Protein AF-A0A3G6YKU8-F1 (afdb_monomer_lite)

Structure (mmCIF, N/CA/C/O backbone):
data_AF-A0A3G6YKU8-F1
#
_entry.id   AF-A0A3G6YKU8-F1
#
loop_
_atom_site.group_PDB
_atom_site.id
_atom_site.type_symbol
_atom_site.label_atom_id
_atom_site.label_alt_id
_atom_site.label_comp_id
_atom_site.label_asym_id
_atom_site.label_entity_id
_atom_site.label_seq_id
_atom_site.pdbx_PDB_ins_code
_atom_site.Cartn_x
_atom_site.Cartn_y
_atom_site.Cartn_z
_atom_site.occupancy
_atom_site.B_is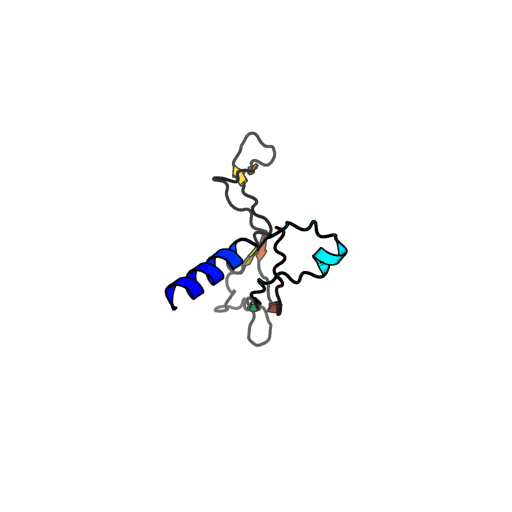o_or_equiv
_atom_site.auth_seq_id
_atom_site.auth_comp_id
_atom_site.auth_asym_id
_atom_site.auth_atom_id
_atom_site.pdbx_PDB_model_num
ATOM 1 N N . MET A 1 1 ? -54.102 6.012 42.437 1.00 47.94 1 MET A N 1
ATOM 2 C CA . MET A 1 1 ? -52.909 5.204 42.791 1.00 47.94 1 MET A CA 1
ATOM 3 C C . MET A 1 1 ? -51.836 5.174 41.695 1.00 47.94 1 MET A C 1
ATOM 5 O O . MET A 1 1 ? -50.684 5.399 42.027 1.00 47.94 1 MET A O 1
ATOM 9 N N . LYS A 1 2 ? -52.164 5.019 40.396 1.00 50.31 2 LYS A N 1
ATOM 10 C CA . LYS A 1 2 ? -51.158 5.031 39.300 1.00 50.31 2 LYS A CA 1
ATOM 11 C C . LYS A 1 2 ? -50.299 6.307 39.195 1.00 50.31 2 LYS A C 1
ATOM 13 O O . LYS A 1 2 ? -49.109 6.198 38.948 1.00 50.31 2 LYS A O 1
ATOM 18 N N . LYS A 1 3 ? -50.880 7.493 39.430 1.00 52.75 3 LYS A N 1
ATOM 19 C CA . LYS A 1 3 ? -50.193 8.798 39.288 1.00 52.75 3 LYS A CA 1
ATOM 20 C C . LYS A 1 3 ? -49.133 9.077 40.367 1.00 52.75 3 LYS A C 1
ATOM 22 O O . LYS A 1 3 ? -48.188 9.809 40.118 1.00 52.75 3 LYS A O 1
ATOM 27 N N . ILE A 1 4 ? -49.286 8.485 41.555 1.00 69.38 4 ILE A N 1
ATOM 28 C CA . ILE A 1 4 ? -48.341 8.664 42.672 1.00 69.38 4 ILE A CA 1
ATOM 29 C C . ILE A 1 4 ? -47.086 7.813 42.435 1.00 69.38 4 ILE A C 1
ATOM 31 O O . ILE A 1 4 ? -45.973 8.260 42.681 1.00 69.38 4 ILE A O 1
ATOM 35 N N . SER A 1 5 ? -47.256 6.616 41.867 1.00 65.19 5 SER A N 1
ATOM 36 C CA . SER A 1 5 ? -46.144 5.712 41.556 1.00 65.19 5 SER A CA 1
ATOM 37 C C . SER A 1 5 ? -45.226 6.260 40.451 1.00 65.19 5 SER A C 1
ATOM 39 O O . SER A 1 5 ? -44.022 6.035 40.501 1.00 65.19 5 SER A O 1
ATOM 41 N N . THR A 1 6 ? -45.759 7.042 39.504 1.00 66.62 6 THR A N 1
ATOM 42 C CA . THR A 1 6 ? -44.962 7.701 38.451 1.00 66.62 6 THR A CA 1
ATOM 43 C C . THR A 1 6 ? -44.123 8.861 38.990 1.00 66.62 6 THR A C 1
ATOM 45 O O . THR A 1 6 ? -43.003 9.067 38.535 1.00 66.62 6 THR A O 1
ATOM 48 N N . LEU A 1 7 ? -44.640 9.593 39.982 1.00 69.75 7 LEU A N 1
ATOM 49 C CA . LEU A 1 7 ? -43.935 10.718 40.598 1.00 69.75 7 LEU A CA 1
ATOM 50 C C . LEU A 1 7 ? -42.725 10.248 41.419 1.00 69.75 7 LEU A C 1
ATOM 52 O O . LEU A 1 7 ? -41.662 10.851 41.348 1.00 69.75 7 LEU A O 1
ATOM 56 N N . ILE A 1 8 ? -42.864 9.134 42.143 1.00 73.75 8 ILE A N 1
ATOM 57 C CA . ILE A 1 8 ? -41.776 8.550 42.944 1.00 73.75 8 ILE A CA 1
ATOM 58 C C . ILE A 1 8 ? -40.629 8.072 42.043 1.00 73.75 8 ILE A C 1
ATOM 60 O O . ILE A 1 8 ? -39.466 8.319 42.347 1.00 73.75 8 ILE A O 1
ATOM 64 N N . LEU A 1 9 ? -40.948 7.457 40.900 1.00 68.00 9 LEU A N 1
ATOM 65 C CA . LEU A 1 9 ? -39.936 6.993 39.950 1.00 68.00 9 LEU A CA 1
ATOM 66 C C . LEU A 1 9 ? -39.158 8.159 39.307 1.00 68.00 9 LEU A C 1
ATOM 68 O O . LEU A 1 9 ? -37.967 8.027 39.043 1.00 68.00 9 LEU A O 1
ATOM 72 N N . ALA A 1 10 ? -39.807 9.314 39.113 1.00 68.38 10 ALA A N 1
ATOM 73 C CA . ALA A 1 10 ? -39.168 10.522 38.589 1.00 68.38 10 ALA A CA 1
ATOM 74 C C . ALA A 1 10 ? -38.226 11.200 39.604 1.00 68.38 10 ALA A C 1
ATOM 76 O O . ALA A 1 10 ? -37.195 11.732 39.202 1.00 68.38 10 ALA A O 1
ATOM 77 N N . LEU A 1 11 ? -38.528 11.148 40.910 1.00 69.25 11 LEU A N 1
ATOM 78 C CA . LEU A 1 11 ? -37.632 11.681 41.949 1.00 69.25 11 LEU A CA 1
ATOM 79 C C . LEU A 1 11 ? -36.372 10.822 42.159 1.00 69.25 11 LEU A C 1
ATOM 81 O O . LEU A 1 11 ? -35.340 11.345 42.565 1.00 69.25 11 LEU A O 1
ATOM 85 N N . CYS A 1 12 ? -36.415 9.521 41.861 1.00 66.81 12 CYS A N 1
ATOM 86 C CA . CYS A 1 12 ? -35.228 8.663 41.942 1.00 66.81 12 CYS A CA 1
ATOM 87 C C . CYS A 1 12 ? -34.235 8.877 40.785 1.00 66.81 12 CYS A C 1
ATOM 89 O O . CYS A 1 12 ? -33.091 8.447 40.887 1.00 66.81 12 CYS A O 1
ATOM 91 N N . ALA A 1 13 ? -34.631 9.545 39.697 1.00 62.47 13 ALA A N 1
ATOM 92 C CA . ALA A 1 13 ? -33.743 9.808 38.561 1.00 62.47 13 ALA A CA 1
ATOM 93 C C . ALA A 1 13 ? -32.775 10.984 38.797 1.00 62.47 13 ALA A C 1
ATOM 95 O O . ALA A 1 13 ? -31.819 11.145 38.047 1.00 62.47 13 ALA A O 1
ATOM 96 N N . THR A 1 14 ? -32.987 11.806 39.832 1.00 63.25 14 THR A N 1
ATOM 97 C CA . THR A 1 14 ? -32.154 12.993 40.100 1.00 63.25 14 THR A CA 1
ATOM 98 C C . THR A 1 14 ? -30.958 12.720 41.013 1.00 63.25 14 THR A C 1
ATOM 100 O O . THR A 1 14 ? -30.211 13.645 41.306 1.00 63.25 14 THR A O 1
ATOM 103 N N . VAL A 1 15 ? -30.765 11.478 41.478 1.00 62.56 15 VAL A N 1
ATOM 104 C CA . VAL A 1 15 ? -29.642 11.093 42.362 1.00 62.56 15 VAL A CA 1
ATOM 105 C C . VAL A 1 15 ? -28.480 10.414 41.628 1.00 62.56 15 VAL A C 1
ATOM 107 O O . VAL A 1 15 ? -27.534 9.954 42.263 1.00 62.56 15 VAL A O 1
ATOM 110 N N . THR A 1 16 ? -28.499 10.358 40.294 1.00 59.47 16 THR A N 1
ATOM 111 C CA . THR A 1 16 ? -27.355 9.865 39.517 1.00 59.47 16 THR A CA 1
ATOM 112 C C . THR A 1 16 ? -26.331 10.982 39.333 1.00 59.47 16 THR A C 1
ATOM 114 O O . THR A 1 16 ? -26.383 11.740 38.365 1.00 59.47 16 THR A O 1
ATOM 117 N N . HIS A 1 17 ? -25.393 11.089 40.269 1.00 55.25 17 HIS A N 1
ATOM 118 C CA . HIS A 1 17 ? -24.174 11.862 40.069 1.00 55.25 17 HIS A CA 1
ATOM 119 C C . HIS A 1 17 ? -23.179 11.006 39.277 1.00 55.25 17 HIS A C 1
ATOM 121 O O . HIS A 1 17 ? -22.650 10.024 39.789 1.00 55.25 17 HIS A O 1
ATOM 127 N N . ALA A 1 18 ? -22.936 11.363 38.016 1.00 54.81 18 ALA A N 1
ATOM 128 C CA . ALA A 1 18 ? -21.771 10.891 37.278 1.00 54.81 18 ALA A CA 1
ATOM 129 C C . ALA A 1 18 ? -20.574 11.744 37.716 1.00 54.81 18 ALA A C 1
ATOM 131 O O . ALA A 1 18 ? -20.225 12.724 37.059 1.00 54.81 18 ALA A O 1
ATOM 132 N N . GLU A 1 19 ? -20.005 11.443 38.884 1.00 52.97 19 GLU A N 1
ATOM 133 C CA . GLU A 1 19 ? -18.752 12.077 39.281 1.00 52.97 19 GLU A CA 1
ATOM 134 C C . GLU A 1 19 ? -17.636 11.576 38.360 1.00 52.97 19 GLU A C 1
ATOM 136 O O . GLU A 1 19 ? -17.396 10.376 38.226 1.00 52.97 19 GLU A O 1
ATOM 141 N N . LEU A 1 20 ? -16.980 12.517 37.681 1.00 44.22 20 LEU A N 1
ATOM 142 C CA . LEU A 1 20 ? -15.776 12.266 36.902 1.00 44.22 20 LEU A CA 1
ATOM 143 C C . LEU A 1 20 ? -14.672 11.842 37.874 1.00 44.22 20 LEU A C 1
ATOM 145 O O . LEU A 1 20 ? -14.072 12.672 38.555 1.00 44.22 20 LEU A O 1
ATOM 149 N N . GLN A 1 21 ? -14.431 10.539 37.968 1.00 61.88 21 GLN A N 1
ATOM 150 C CA . GLN A 1 21 ? -13.354 10.002 38.782 1.00 61.88 21 GLN A CA 1
ATOM 151 C C . GLN A 1 21 ? -12.044 10.125 38.001 1.00 61.88 21 GLN A C 1
ATOM 153 O O . GLN A 1 21 ? -11.926 9.615 36.886 1.00 61.88 21 GLN A O 1
ATOM 158 N N . THR A 1 22 ? -11.057 10.823 38.566 1.00 59.03 22 THR A N 1
ATOM 159 C CA . THR A 1 22 ? -9.705 10.853 38.002 1.00 59.03 22 THR A CA 1
ATOM 160 C C . THR A 1 22 ? -9.121 9.456 38.121 1.00 59.03 22 THR A C 1
ATOM 162 O O . THR A 1 22 ? -8.836 8.991 39.225 1.00 59.03 22 THR A O 1
ATOM 165 N N . LEU A 1 23 ? -9.009 8.772 36.992 1.00 58.25 23 LEU A N 1
ATOM 166 C CA . LEU A 1 23 ? -8.459 7.433 36.938 1.00 58.25 23 LEU A CA 1
ATOM 167 C C . LEU A 1 23 ? -6.930 7.503 37.001 1.00 58.25 23 LEU A C 1
ATOM 169 O O . LEU A 1 23 ? -6.315 8.277 36.266 1.00 58.25 23 LEU A O 1
ATOM 173 N N . ASP A 1 24 ? -6.327 6.706 37.880 1.00 68.88 24 ASP A N 1
ATOM 174 C CA . ASP A 1 24 ? -4.880 6.514 37.893 1.00 68.88 24 ASP A CA 1
ATOM 175 C C . ASP A 1 24 ? -4.429 5.634 36.712 1.00 68.88 24 ASP A C 1
ATOM 177 O O . ASP A 1 24 ? -5.231 5.050 35.975 1.00 68.88 24 ASP A O 1
ATOM 181 N N . ASN A 1 25 ? -3.119 5.600 36.473 1.00 60.41 25 ASN A N 1
ATOM 182 C CA . ASN A 1 25 ? -2.546 4.956 35.296 1.00 60.41 25 ASN A CA 1
ATOM 183 C C . ASN A 1 25 ? -2.718 3.423 35.328 1.00 60.41 25 ASN A C 1
ATOM 185 O O . ASN A 1 25 ? -2.864 2.800 34.276 1.00 60.41 25 ASN A O 1
ATOM 189 N N . GLU A 1 26 ? -2.739 2.817 36.518 1.00 63.06 26 GLU A N 1
ATOM 190 C CA . GLU A 1 26 ? -3.065 1.403 36.715 1.00 63.06 26 GLU A CA 1
ATOM 191 C C . GLU A 1 26 ? -4.528 1.089 36.359 1.00 63.06 26 GLU A C 1
ATOM 193 O O . GLU A 1 26 ? -4.800 0.107 35.664 1.00 63.06 26 GLU A O 1
ATOM 198 N N . ALA A 1 27 ? -5.481 1.929 36.765 1.00 59.69 27 ALA A N 1
ATOM 199 C CA . ALA A 1 27 ? -6.890 1.754 36.439 1.00 59.69 27 ALA A CA 1
ATOM 200 C C . ALA A 1 27 ? -7.189 2.047 34.958 1.00 59.69 27 ALA A C 1
ATOM 202 O O . ALA A 1 27 ? -8.013 1.353 34.364 1.00 59.69 27 ALA A O 1
ATOM 203 N N . LEU A 1 28 ? -6.478 2.989 34.321 1.00 57.47 28 LEU A N 1
ATOM 204 C CA . LEU A 1 28 ? -6.546 3.232 32.868 1.00 57.47 28 LEU A CA 1
ATOM 205 C C . LEU A 1 28 ? -6.143 2.000 32.053 1.00 57.47 28 LEU A C 1
ATOM 207 O O . LEU A 1 28 ? -6.779 1.698 31.047 1.00 57.47 28 LEU A O 1
ATOM 211 N N . GLN A 1 29 ? -5.126 1.261 32.500 1.00 58.31 29 GLN A N 1
ATOM 212 C CA . GLN A 1 29 ? -4.703 0.017 31.849 1.00 58.31 29 GLN A CA 1
ATOM 213 C C . GLN A 1 29 ? -5.711 -1.126 32.039 1.00 58.31 29 GLN A C 1
ATOM 215 O O . GLN A 1 29 ? -5.780 -2.029 31.206 1.00 58.31 29 GLN A O 1
ATOM 220 N N . ALA A 1 30 ? -6.498 -1.092 33.118 1.00 57.94 30 ALA A N 1
ATOM 221 C CA . ALA A 1 30 ? -7.539 -2.079 33.397 1.00 57.94 30 ALA A CA 1
ATOM 222 C C . ALA A 1 30 ? -8.858 -1.795 32.653 1.00 57.94 30 ALA A C 1
ATOM 224 O O . ALA A 1 30 ? -9.660 -2.715 32.455 1.00 57.94 30 ALA A O 1
ATOM 225 N N . ILE A 1 31 ? -9.086 -0.553 32.205 1.00 55.88 31 ILE A N 1
ATOM 226 C CA . ILE A 1 31 ? -10.190 -0.235 31.299 1.00 55.88 31 ILE A CA 1
ATOM 227 C C . ILE A 1 31 ? -9.852 -0.782 29.910 1.00 55.88 31 ILE A C 1
ATOM 229 O O . ILE A 1 31 ? -9.235 -0.135 29.068 1.00 55.88 31 ILE A O 1
ATOM 233 N N . ASN A 1 32 ? -10.337 -1.992 29.639 1.00 55.00 32 ASN A N 1
ATOM 234 C CA . ASN A 1 32 ? -10.550 -2.439 28.271 1.00 55.00 32 ASN A CA 1
ATOM 235 C C . ASN A 1 32 ? -11.601 -1.514 27.648 1.00 55.00 32 ASN A C 1
ATOM 237 O O . ASN A 1 32 ? -12.786 -1.627 27.963 1.00 55.00 32 ASN A O 1
ATOM 241 N N . GLY A 1 33 ? -11.172 -0.574 26.801 1.00 51.28 33 GLY A N 1
ATOM 242 C CA . GLY A 1 33 ? -12.075 0.318 26.079 1.00 51.28 33 GLY A CA 1
ATOM 243 C C . GLY A 1 33 ? -13.188 -0.486 25.405 1.00 51.28 33 GLY A C 1
ATOM 244 O O . GLY A 1 33 ? -12.931 -1.339 24.555 1.00 51.28 33 GLY A O 1
ATOM 245 N N . GLN A 1 34 ? -14.434 -0.241 25.808 1.00 48.16 34 GLN A N 1
ATOM 246 C CA . GLN A 1 34 ? -15.625 -0.941 25.327 1.00 48.16 34 GLN A CA 1
ATOM 247 C C . GLN A 1 34 ? -16.025 -0.454 23.920 1.00 48.16 34 GLN A C 1
ATOM 249 O O . GLN A 1 34 ? -17.128 0.036 23.699 1.00 48.16 34 GLN A O 1
ATOM 254 N N . ALA A 1 35 ? -15.105 -0.566 22.962 1.00 52.81 35 ALA A N 1
ATOM 255 C CA . ALA A 1 35 ? -15.309 -0.243 21.552 1.00 52.81 35 ALA A CA 1
ATOM 256 C C . ALA A 1 35 ? -14.336 -1.048 20.666 1.00 52.81 35 ALA A C 1
ATOM 258 O O . ALA A 1 35 ? -13.591 -0.498 19.860 1.00 52.81 35 ALA A O 1
ATOM 259 N N . GLY A 1 36 ? -14.287 -2.369 20.846 1.00 52.22 36 GLY A N 1
ATOM 260 C CA . GLY A 1 36 ? -13.421 -3.252 20.063 1.00 52.22 36 GLY A CA 1
ATOM 261 C C . GLY A 1 36 ? -14.146 -3.838 18.857 1.00 52.22 36 GLY A C 1
ATOM 262 O O . GLY A 1 36 ? -14.662 -4.948 18.946 1.00 52.22 36 GLY A O 1
ATOM 263 N N . ALA A 1 37 ? -14.192 -3.127 17.729 1.00 54.84 37 ALA A N 1
ATOM 264 C CA . ALA A 1 37 ? -14.414 -3.805 16.454 1.00 54.84 37 ALA A CA 1
ATOM 265 C C . ALA A 1 37 ? -13.145 -4.610 16.1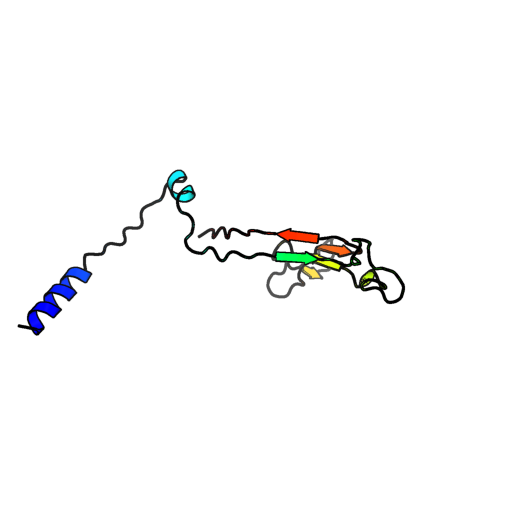40 1.00 54.84 37 ALA A C 1
ATOM 267 O O . ALA A 1 37 ? -12.084 -4.022 15.929 1.00 54.84 37 ALA A O 1
ATOM 268 N N . ASP A 1 38 ? -13.242 -5.939 16.158 1.00 62.78 38 ASP A N 1
ATOM 269 C CA . ASP A 1 38 ? -12.139 -6.803 15.746 1.00 62.78 38 ASP A CA 1
ATOM 270 C C . ASP A 1 38 ? -12.041 -6.751 14.221 1.00 62.78 38 ASP A C 1
ATOM 272 O O . ASP A 1 38 ? -12.883 -7.290 13.497 1.00 62.78 38 ASP A O 1
ATOM 276 N N . LEU A 1 39 ? -11.059 -6.006 13.721 1.00 58.91 39 LEU A N 1
ATOM 277 C CA . LEU A 1 39 ? -10.729 -6.024 12.307 1.00 58.91 39 LEU A CA 1
ATOM 278 C C . LEU A 1 39 ? -9.823 -7.240 12.078 1.00 58.91 39 LEU A C 1
ATOM 280 O O . LEU A 1 39 ? -8.876 -7.454 12.828 1.00 58.91 39 LEU A O 1
ATOM 284 N N . SER A 1 40 ? -10.073 -8.017 11.028 1.00 75.06 40 SER A N 1
ATOM 285 C CA . SER A 1 40 ? -9.108 -8.996 10.521 1.00 75.06 40 SER A CA 1
ATOM 286 C C . SER A 1 40 ? -8.808 -8.661 9.066 1.00 75.06 40 SER A C 1
ATOM 288 O O . SER A 1 40 ? -9.713 -8.379 8.280 1.00 75.06 40 SER A O 1
ATOM 290 N N . LEU A 1 41 ? -7.523 -8.608 8.720 1.00 77.12 41 LEU A N 1
ATOM 291 C CA . LEU A 1 41 ? -7.064 -8.220 7.390 1.00 77.12 41 LEU A CA 1
ATOM 292 C C . LEU A 1 41 ? -6.073 -9.255 6.875 1.00 77.12 41 LEU A C 1
ATOM 294 O O . LEU A 1 41 ? -4.967 -9.375 7.397 1.00 77.12 41 LEU A O 1
ATOM 298 N N . MET A 1 42 ? -6.458 -9.965 5.817 1.00 82.06 42 MET A N 1
ATOM 299 C CA . MET A 1 42 ? -5.560 -10.831 5.063 1.00 82.06 42 MET A CA 1
ATOM 300 C C . MET A 1 42 ? -5.322 -10.220 3.685 1.00 82.06 42 MET A C 1
ATOM 302 O O . MET A 1 42 ? -6.231 -10.136 2.863 1.00 82.06 42 MET A O 1
ATOM 306 N N . LEU A 1 43 ? -4.089 -9.793 3.441 1.00 82.06 43 LEU A N 1
ATOM 307 C CA . LEU A 1 43 ? -3.628 -9.272 2.161 1.00 82.06 43 LEU A CA 1
ATOM 308 C C . LEU A 1 43 ? -2.752 -10.336 1.508 1.00 82.06 43 LEU A C 1
ATOM 310 O O . LEU A 1 43 ? -1.716 -10.703 2.057 1.00 82.06 43 LEU A O 1
ATOM 314 N N . ASN A 1 44 ? -3.164 -10.824 0.344 1.00 85.25 44 ASN A N 1
ATOM 315 C CA . ASN A 1 44 ? -2.360 -11.700 -0.497 1.00 85.25 44 ASN A CA 1
ATOM 316 C C . ASN A 1 44 ? -1.910 -10.882 -1.713 1.00 85.25 44 ASN A C 1
ATOM 318 O O . ASN A 1 44 ? -2.748 -10.425 -2.489 1.00 85.25 44 ASN A O 1
ATOM 322 N N . LEU A 1 45 ? -0.607 -10.628 -1.820 1.00 87.62 45 LEU A N 1
ATOM 323 C CA . LEU A 1 45 ? -0.051 -9.681 -2.776 1.00 87.62 45 LEU A CA 1
ATOM 324 C C . LEU A 1 45 ? 0.735 -10.405 -3.865 1.0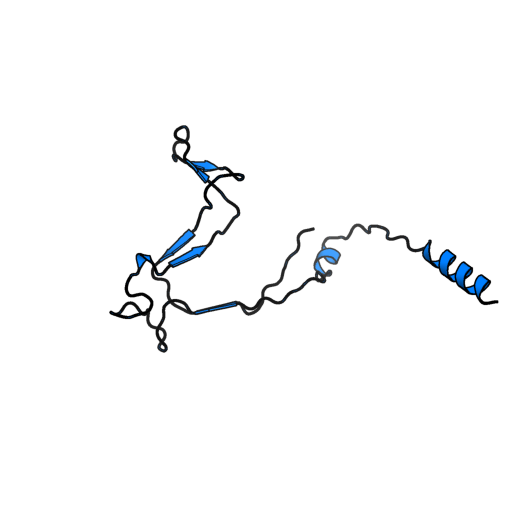0 87.62 45 LEU A C 1
ATOM 326 O O . LEU A 1 45 ? 1.753 -11.041 -3.585 1.00 87.62 45 LEU A O 1
ATOM 330 N N . ASN A 1 46 ? 0.286 -10.205 -5.107 1.00 87.56 46 ASN A N 1
ATOM 331 C CA . ASN A 1 46 ? 1.069 -10.352 -6.336 1.00 87.56 46 ASN A CA 1
ATOM 332 C C . ASN A 1 46 ? 1.790 -11.699 -6.508 1.00 87.56 46 ASN A C 1
ATOM 334 O O . ASN A 1 46 ? 2.869 -11.751 -7.095 1.00 87.56 46 ASN A O 1
ATOM 338 N N . GLN A 1 47 ? 1.226 -12.782 -5.976 1.00 87.75 47 GLN A N 1
ATOM 339 C CA . GLN A 1 47 ? 1.831 -14.110 -6.014 1.00 87.75 47 GLN A CA 1
ATOM 340 C C . GLN A 1 47 ? 0.898 -15.136 -6.658 1.00 87.75 47 GLN A C 1
ATOM 342 O O . GLN A 1 47 ? -0.324 -15.076 -6.521 1.00 87.75 47 GLN A O 1
ATOM 347 N N . THR A 1 48 ? 1.500 -16.111 -7.330 1.00 87.19 48 THR A N 1
ATOM 348 C CA . THR A 1 48 ? 0.826 -17.312 -7.829 1.00 87.19 48 THR A CA 1
ATOM 349 C C . THR A 1 48 ? 0.375 -18.209 -6.670 1.00 87.19 48 THR A C 1
ATOM 351 O O . THR A 1 48 ? 0.793 -18.032 -5.524 1.00 87.19 48 THR A O 1
ATOM 354 N N . ALA A 1 49 ? -0.418 -19.246 -6.958 1.00 86.06 49 ALA A N 1
ATOM 355 C CA . ALA A 1 49 ? -0.815 -20.245 -5.956 1.00 86.06 49 ALA A CA 1
ATOM 356 C C . ALA A 1 49 ? 0.379 -20.931 -5.255 1.00 86.06 49 ALA A C 1
ATOM 358 O O . ALA A 1 49 ? 0.235 -21.427 -4.141 1.00 86.06 49 ALA A O 1
ATOM 359 N N . ASN A 1 50 ? 1.560 -20.917 -5.883 1.00 87.06 50 ASN A N 1
ATOM 360 C CA . ASN A 1 50 ? 2.792 -21.494 -5.345 1.00 87.06 50 ASN A CA 1
ATOM 361 C C . ASN A 1 50 ? 3.637 -20.486 -4.540 1.00 87.06 50 ASN A C 1
ATOM 363 O O . ASN A 1 50 ? 4.744 -20.822 -4.127 1.00 87.06 50 ASN A O 1
ATOM 367 N N . GLY A 1 51 ? 3.155 -19.255 -4.338 1.00 83.56 51 GLY A N 1
ATOM 368 C CA . GLY A 1 51 ? 3.864 -18.220 -3.578 1.00 83.56 51 GLY A CA 1
ATOM 369 C C . GLY A 1 51 ? 5.010 -17.538 -4.334 1.00 83.56 51 GLY A C 1
ATOM 370 O O . GLY A 1 51 ? 5.887 -16.946 -3.712 1.00 83.56 51 GLY A O 1
ATOM 371 N N . VAL A 1 52 ? 5.034 -17.633 -5.668 1.00 87.81 52 VAL A N 1
ATOM 372 C CA . VAL A 1 52 ? 6.030 -16.968 -6.530 1.00 87.81 52 VAL A CA 1
ATOM 373 C C . VAL A 1 52 ? 5.453 -15.667 -7.078 1.00 87.81 52 VAL A C 1
ATOM 375 O O . VAL A 1 52 ? 4.304 -15.684 -7.520 1.00 87.81 52 VAL A O 1
ATOM 378 N N . PHE A 1 53 ? 6.242 -14.586 -7.091 1.00 89.75 53 PHE A N 1
ATOM 379 C CA . PHE A 1 53 ? 5.866 -13.296 -7.678 1.00 89.75 53 PHE A CA 1
ATOM 380 C C . PHE A 1 53 ? 5.386 -13.482 -9.115 1.00 89.75 53 PHE A C 1
ATOM 382 O O . PHE A 1 53 ? 6.113 -14.003 -9.961 1.00 89.75 53 PHE A O 1
ATOM 389 N N . ASP A 1 54 ? 4.151 -13.073 -9.379 1.00 89.81 54 ASP A N 1
ATOM 390 C CA . ASP A 1 54 ? 3.483 -13.339 -10.648 1.00 89.81 54 ASP A CA 1
ATOM 391 C C . ASP A 1 54 ? 3.765 -12.231 -11.671 1.00 89.81 54 ASP A C 1
ATOM 393 O O . ASP A 1 54 ? 2.899 -11.415 -11.975 1.00 89.81 54 ASP A O 1
ATOM 397 N N . ASN A 1 55 ? 5.005 -12.163 -12.159 1.00 90.44 55 ASN A N 1
ATOM 398 C CA . ASN A 1 55 ? 5.460 -11.164 -13.135 1.00 90.44 55 ASN A CA 1
ATOM 399 C C . ASN A 1 55 ? 5.721 -11.726 -14.540 1.00 90.44 55 ASN A C 1
ATOM 401 O O . ASN A 1 55 ? 6.412 -11.098 -15.344 1.00 90.44 55 ASN A O 1
ATOM 405 N N . GLY A 1 56 ? 5.206 -12.922 -14.826 1.00 88.50 56 GLY A N 1
ATOM 406 C CA . GLY A 1 56 ? 5.233 -13.491 -16.169 1.00 88.50 56 GLY A CA 1
ATOM 407 C C . GLY A 1 56 ? 4.292 -12.750 -17.121 1.00 88.50 56 GLY A C 1
ATOM 408 O O . GLY A 1 56 ? 3.455 -11.955 -16.695 1.00 88.50 56 GLY A O 1
ATOM 409 N N . SER A 1 57 ? 4.401 -13.031 -18.422 1.00 88.44 57 SER A N 1
ATOM 410 C CA . SER A 1 57 ? 3.464 -12.465 -19.399 1.00 88.44 57 SER A CA 1
ATOM 411 C C . SER A 1 57 ? 2.045 -12.976 -19.139 1.00 88.44 57 SER A C 1
ATOM 413 O O . SER A 1 57 ? 1.839 -14.185 -19.011 1.00 88.44 57 SER A O 1
ATOM 415 N N . GLY A 1 58 ? 1.083 -12.057 -19.012 1.00 86.00 58 GLY A N 1
ATOM 416 C CA . GLY A 1 58 ? -0.279 -12.349 -18.560 1.00 86.00 58 GLY A CA 1
ATOM 417 C C . GLY A 1 58 ? -0.433 -12.568 -17.048 1.00 86.00 58 GLY A C 1
ATOM 418 O O . GLY A 1 58 ? -1.531 -12.905 -16.606 1.00 86.00 58 GLY A O 1
ATOM 419 N N . GLY A 1 59 ? 0.635 -12.398 -16.261 1.00 86.31 59 GLY A N 1
ATOM 420 C CA . GLY A 1 59 ? 0.608 -12.480 -14.800 1.00 86.31 59 GLY A CA 1
ATOM 421 C C . GLY A 1 59 ? 0.003 -11.233 -14.150 1.00 86.31 59 GLY A C 1
ATOM 422 O O . GLY A 1 59 ? -0.014 -10.148 -14.735 1.00 86.31 59 GLY A O 1
ATOM 423 N N . VAL A 1 60 ? -0.466 -11.369 -12.905 1.00 84.81 60 VAL A N 1
ATOM 424 C CA . VAL A 1 60 ? -1.095 -10.279 -12.127 1.00 84.81 60 VAL A CA 1
ATOM 425 C C . VAL A 1 60 ? -0.183 -9.049 -12.012 1.00 84.81 60 VAL A C 1
ATOM 427 O O . VAL A 1 60 ? -0.671 -7.923 -11.920 1.00 84.81 60 VAL A O 1
ATOM 430 N N . CYS A 1 61 ? 1.133 -9.258 -12.060 1.00 89.56 61 CYS A N 1
ATOM 431 C CA . CYS A 1 61 ? 2.162 -8.232 -12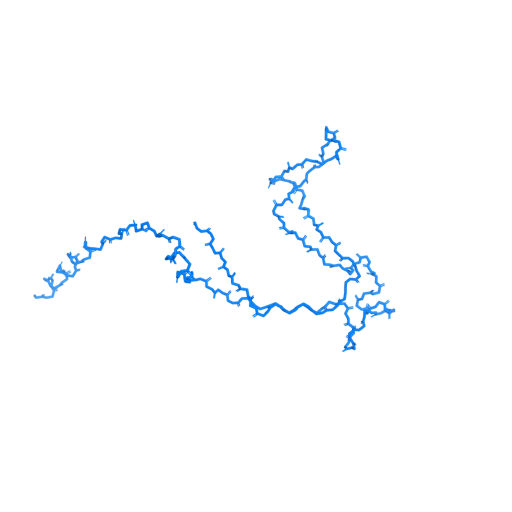.000 1.00 89.56 61 CYS A CA 1
ATOM 432 C C . CYS A 1 61 ? 3.145 -8.246 -13.166 1.00 89.56 61 CYS A C 1
ATOM 434 O O . CYS A 1 61 ? 4.340 -8.029 -12.964 1.00 89.56 61 CYS A O 1
ATOM 436 N N . GLU A 1 62 ? 2.641 -8.432 -14.389 1.00 91.06 62 GLU A N 1
ATOM 437 C CA . GLU A 1 62 ? 3.435 -8.274 -15.618 1.00 91.06 62 GLU A CA 1
ATOM 438 C C . GLU A 1 62 ? 4.138 -6.902 -15.673 1.00 91.06 62 GLU A C 1
ATOM 440 O O . GLU A 1 62 ? 5.337 -6.820 -15.935 1.00 91.06 62 GLU A O 1
ATOM 445 N N . ASN A 1 63 ? 3.420 -5.830 -15.315 1.00 89.00 63 ASN A N 1
ATOM 446 C CA . ASN A 1 63 ? 3.955 -4.468 -15.255 1.00 89.00 63 ASN A CA 1
ATOM 447 C C . ASN A 1 63 ? 4.206 -4.039 -13.801 1.00 89.00 63 ASN A C 1
ATOM 449 O O . ASN A 1 63 ? 3.303 -3.588 -13.084 1.00 89.00 63 ASN A O 1
ATOM 453 N N . VAL A 1 64 ? 5.458 -4.171 -13.356 1.00 85.44 64 VAL A N 1
ATOM 454 C CA . VAL A 1 64 ? 5.876 -3.950 -11.959 1.00 85.44 64 VAL A CA 1
ATOM 455 C C . VAL A 1 64 ? 5.603 -2.520 -11.474 1.00 85.44 64 VAL A C 1
ATOM 457 O O . VAL A 1 64 ? 5.410 -2.297 -10.277 1.00 85.44 64 VAL A O 1
ATOM 460 N N . GLU A 1 65 ? 5.539 -1.529 -12.366 1.00 84.44 65 GLU A N 1
ATOM 461 C CA . GLU A 1 65 ? 5.240 -0.146 -11.998 1.00 84.44 65 GLU A CA 1
ATOM 462 C C . GLU A 1 65 ? 3.842 0.039 -11.389 1.00 84.44 65 GLU A C 1
ATOM 464 O O . GLU A 1 65 ? 3.669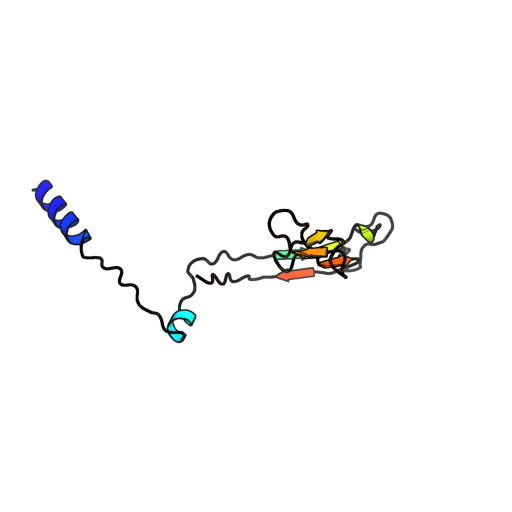 0.916 -10.530 1.00 84.44 65 GLU A O 1
ATOM 469 N N . PHE A 1 66 ? 2.887 -0.813 -11.771 1.00 83.69 66 PHE A N 1
ATOM 470 C CA . PHE A 1 66 ? 1.512 -0.801 -11.269 1.00 83.69 66 PHE A CA 1
ATOM 471 C C . PHE A 1 66 ? 1.307 -1.750 -10.082 1.00 83.69 66 PHE A C 1
ATOM 473 O O . PHE A 1 66 ? 0.319 -1.630 -9.362 1.00 83.69 66 PHE A O 1
ATOM 480 N N . CYS A 1 67 ? 2.269 -2.632 -9.813 1.00 88.25 67 CYS A N 1
ATOM 481 C CA . CYS A 1 67 ? 2.230 -3.563 -8.693 1.00 88.25 67 CYS A CA 1
ATOM 482 C C . CYS A 1 67 ? 2.897 -3.004 -7.451 1.00 88.25 67 CYS A C 1
ATOM 484 O O . CYS A 1 67 ? 4.057 -3.299 -7.130 1.00 88.25 67 CYS A O 1
ATOM 486 N N . HIS A 1 68 ? 2.135 -2.177 -6.743 1.00 86.38 68 HIS A N 1
ATOM 487 C CA . HIS A 1 68 ? 2.615 -1.499 -5.560 1.00 86.38 68 HIS A CA 1
ATOM 488 C C . HIS A 1 68 ? 1.601 -1.465 -4.423 1.00 86.38 68 HIS A C 1
ATOM 490 O O . HIS A 1 68 ? 0.392 -1.442 -4.632 1.00 86.38 68 HIS A O 1
ATOM 496 N N . ILE A 1 69 ? 2.122 -1.403 -3.200 1.00 86.94 69 ILE A N 1
ATOM 497 C CA . ILE A 1 69 ? 1.343 -1.045 -2.019 1.00 86.94 69 ILE A CA 1
ATOM 498 C C . ILE A 1 69 ? 1.779 0.342 -1.555 1.00 86.94 69 ILE A C 1
ATOM 500 O O . ILE A 1 69 ? 2.959 0.594 -1.299 1.00 86.94 69 ILE A O 1
ATOM 504 N N . GLY A 1 70 ? 0.814 1.256 -1.495 1.00 86.81 70 GLY A N 1
ATOM 505 C CA . GLY A 1 70 ? 0.997 2.604 -0.978 1.00 86.81 70 GLY A CA 1
ATOM 506 C C . GLY A 1 70 ? 0.502 2.687 0.458 1.00 86.81 70 GLY A C 1
ATOM 507 O O . GLY A 1 70 ? -0.678 2.469 0.721 1.00 86.81 70 GLY A O 1
ATOM 508 N N . LEU A 1 71 ? 1.391 3.035 1.385 1.00 85.38 71 LEU A N 1
ATOM 509 C CA . LEU A 1 71 ? 1.058 3.269 2.785 1.00 85.38 71 LEU A CA 1
ATOM 510 C C . LEU A 1 71 ? 1.223 4.752 3.109 1.00 85.38 71 LEU A C 1
ATOM 512 O O . LEU A 1 71 ? 2.305 5.323 2.972 1.00 85.38 71 LEU A O 1
ATOM 516 N N . ALA A 1 72 ? 0.151 5.378 3.581 1.00 84.38 72 ALA A N 1
ATOM 517 C CA . ALA A 1 72 ? 0.214 6.707 4.173 1.00 84.38 72 ALA A CA 1
ATOM 518 C C . ALA A 1 72 ? 0.352 6.562 5.693 1.00 84.38 72 ALA A C 1
ATOM 520 O O . ALA A 1 72 ? -0.641 6.484 6.410 1.00 84.38 72 ALA A O 1
ATOM 521 N N . ILE A 1 73 ? 1.595 6.492 6.175 1.00 76.44 73 ILE A N 1
ATOM 522 C CA . ILE A 1 73 ? 1.919 6.183 7.583 1.00 76.44 73 ILE A CA 1
ATOM 523 C C . ILE A 1 73 ? 1.549 7.344 8.533 1.00 76.44 73 ILE A C 1
ATOM 525 O O . ILE A 1 73 ? 1.490 7.173 9.745 1.00 76.44 73 ILE A O 1
ATOM 529 N N . ASN A 1 74 ? 1.244 8.531 8.002 1.00 74.31 74 ASN A N 1
ATOM 530 C CA . ASN A 1 74 ? 0.758 9.668 8.781 1.00 74.31 74 ASN A CA 1
ATOM 531 C C . ASN A 1 74 ? -0.164 10.555 7.922 1.00 74.31 74 ASN A C 1
ATOM 533 O O . ASN A 1 74 ? -0.091 10.523 6.691 1.00 74.31 74 ASN A O 1
ATOM 537 N N . LYS A 1 75 ? -0.987 11.405 8.550 1.00 73.06 75 LYS A N 1
ATOM 538 C CA . LYS A 1 75 ? -1.795 12.452 7.894 1.00 73.06 75 LYS A CA 1
ATOM 539 C C . LYS A 1 75 ? -0.902 13.634 7.465 1.00 73.06 75 LYS A C 1
ATOM 541 O O . LYS A 1 75 ? -1.172 14.790 7.770 1.00 73.06 75 LYS A O 1
ATOM 546 N N . ARG A 1 76 ? 0.214 13.335 6.794 1.00 80.44 76 ARG A N 1
ATOM 547 C CA . ARG A 1 76 ? 1.174 14.329 6.313 1.00 80.44 76 ARG A CA 1
ATOM 548 C C . ARG A 1 76 ? 0.868 14.669 4.862 1.00 80.44 76 ARG A C 1
ATOM 550 O O . ARG A 1 76 ? 0.824 13.791 3.998 1.00 80.44 76 ARG A O 1
ATOM 557 N N . PHE A 1 77 ? 0.694 15.957 4.616 1.00 88.69 77 PHE A N 1
ATOM 558 C CA . PHE A 1 77 ? 0.371 16.509 3.313 1.00 88.69 77 PHE A CA 1
ATOM 559 C C . PHE A 1 77 ? 1.405 17.559 2.927 1.00 88.69 77 PHE A C 1
ATOM 561 O O . PHE A 1 77 ? 1.894 18.288 3.793 1.00 88.69 77 PHE A O 1
ATOM 568 N N . VAL A 1 78 ? 1.753 17.616 1.645 1.00 89.25 78 VAL A N 1
ATOM 569 C CA . VAL A 1 78 ? 2.771 18.524 1.115 1.00 89.25 78 VAL A CA 1
ATOM 570 C C . VAL A 1 78 ? 2.287 19.245 -0.138 1.00 89.25 78 VAL A C 1
ATOM 572 O O . VAL A 1 78 ? 1.611 18.664 -0.983 1.00 89.25 78 VAL A O 1
ATOM 575 N N . GLN A 1 79 ? 2.662 20.510 -0.283 1.00 91.00 79 GLN A N 1
ATOM 576 C CA . GLN A 1 79 ? 2.424 21.317 -1.475 1.00 91.00 79 GLN A CA 1
ATOM 577 C C . GLN A 1 79 ? 3.759 21.822 -2.020 1.00 91.00 79 GLN A C 1
ATOM 579 O O . GLN A 1 79 ? 4.702 22.042 -1.258 1.00 91.00 79 GLN A O 1
ATOM 584 N N . ALA A 1 80 ? 3.849 21.969 -3.342 1.00 90.19 80 ALA A N 1
ATOM 585 C CA . ALA A 1 80 ? 5.032 22.531 -3.976 1.00 90.19 80 ALA A CA 1
ATOM 586 C C . ALA A 1 80 ? 5.232 23.984 -3.519 1.00 90.19 80 ALA A C 1
ATOM 588 O O . ALA A 1 80 ? 4.315 24.799 -3.612 1.00 90.19 80 ALA A O 1
ATOM 589 N N . ASP A 1 81 ? 6.432 24.291 -3.037 1.00 90.31 81 ASP A N 1
ATOM 590 C CA . ASP A 1 81 ? 6.827 25.613 -2.560 1.00 90.31 81 ASP A CA 1
ATOM 591 C C . ASP A 1 81 ? 8.289 25.869 -2.943 1.00 90.31 81 ASP A C 1
ATOM 593 O O . ASP A 1 81 ? 9.215 25.273 -2.389 1.00 90.31 81 ASP A O 1
ATOM 597 N N . ALA A 1 82 ? 8.489 26.777 -3.900 1.00 90.88 82 ALA A N 1
ATOM 598 C CA . ALA A 1 82 ? 9.804 27.130 -4.428 1.00 90.88 82 ALA A CA 1
ATOM 599 C C . ALA A 1 82 ? 10.694 27.880 -3.419 1.00 90.88 82 ALA A C 1
ATOM 601 O O . ALA A 1 82 ? 11.885 28.053 -3.667 1.00 90.88 82 ALA A O 1
ATOM 602 N N . THR A 1 83 ? 10.145 28.325 -2.284 1.00 92.50 83 THR A N 1
ATOM 603 C CA . THR A 1 83 ? 10.914 28.989 -1.221 1.00 92.50 83 THR A CA 1
ATOM 604 C C . THR A 1 83 ? 11.619 27.999 -0.293 1.00 92.50 83 THR A C 1
ATOM 606 O O . THR A 1 83 ? 12.508 28.388 0.469 1.00 92.50 83 THR A O 1
ATOM 609 N N . LYS A 1 84 ? 11.251 26.710 -0.344 1.00 86.25 84 LYS A N 1
ATOM 610 C CA . LYS A 1 84 ? 11.867 25.658 0.470 1.00 86.25 84 LYS A CA 1
ATOM 611 C C . LYS A 1 84 ? 13.008 24.976 -0.289 1.00 86.25 84 LYS A C 1
ATOM 613 O O . LYS A 1 84 ? 12.847 24.671 -1.466 1.00 86.25 84 LYS A O 1
ATOM 618 N N . PRO A 1 85 ? 14.117 24.613 0.384 1.00 86.88 85 PRO A N 1
ATOM 619 C CA . PRO A 1 85 ? 15.212 23.862 -0.243 1.00 86.88 85 PRO A CA 1
ATOM 620 C C . PRO A 1 85 ? 14.773 22.518 -0.842 1.00 86.88 85 PRO A C 1
ATOM 622 O O . PRO A 1 85 ? 15.349 22.050 -1.817 1.00 86.88 85 PRO A O 1
ATOM 625 N N . SER A 1 86 ? 13.746 21.895 -0.260 1.00 84.12 86 SER A N 1
ATOM 626 C CA . SER A 1 86 ? 13.134 20.651 -0.736 1.00 84.12 86 SER A CA 1
ATOM 627 C C . SER A 1 86 ? 12.178 20.850 -1.916 1.00 84.12 86 SER A C 1
ATOM 629 O O . SER A 1 86 ? 11.771 19.860 -2.516 1.00 84.12 86 SER A O 1
ATOM 631 N N . GLY A 1 87 ? 11.757 22.085 -2.212 1.00 88.81 87 GLY A N 1
ATOM 632 C CA . GLY A 1 87 ? 10.661 22.378 -3.139 1.00 88.81 87 GLY A CA 1
ATOM 633 C C . GLY A 1 87 ? 9.268 22.005 -2.614 1.00 88.81 87 GLY A C 1
ATOM 634 O O . GLY A 1 87 ? 8.296 22.102 -3.358 1.00 88.81 87 GLY A O 1
ATOM 635 N N . TRP A 1 88 ? 9.156 21.569 -1.352 1.00 88.38 88 TRP A N 1
ATOM 636 C CA . TRP A 1 88 ? 7.913 21.089 -0.741 1.00 88.38 88 TRP A CA 1
ATOM 637 C C . TRP A 1 88 ? 7.739 21.648 0.674 1.00 88.38 88 TRP A C 1
ATOM 639 O O . TRP A 1 88 ? 8.658 21.545 1.491 1.00 88.38 88 TRP A O 1
ATOM 649 N N . ALA A 1 89 ? 6.550 22.169 0.976 1.00 89.44 89 ALA A N 1
ATOM 650 C CA . ALA A 1 89 ? 6.130 22.623 2.303 1.00 89.44 89 ALA A CA 1
ATOM 651 C C . ALA A 1 89 ? 4.932 21.802 2.806 1.00 89.44 89 ALA A C 1
ATOM 653 O O . ALA A 1 89 ? 4.165 21.273 2.001 1.00 89.44 89 ALA A O 1
ATOM 654 N N . GLU A 1 90 ? 4.758 21.675 4.124 1.00 87.62 90 GLU A N 1
ATOM 655 C CA . GLU A 1 90 ? 3.559 21.037 4.680 1.00 87.62 90 GLU A CA 1
ATOM 656 C C . GLU A 1 90 ? 2.291 21.875 4.453 1.00 87.62 90 GLU A C 1
ATOM 658 O O . GLU A 1 90 ? 2.301 23.092 4.613 1.00 87.62 90 GLU A O 1
ATOM 663 N N . ASN A 1 91 ? 1.183 21.220 4.097 1.00 84.94 91 ASN A N 1
ATOM 664 C CA . ASN A 1 91 ? -0.127 21.862 3.976 1.00 84.94 91 ASN A CA 1
ATOM 665 C C . ASN A 1 91 ? -1.244 20.839 4.215 1.00 84.94 91 ASN A C 1
ATOM 667 O O . ASN A 1 91 ? -1.530 20.024 3.341 1.00 84.94 91 ASN A O 1
ATOM 671 N N . SER A 1 92 ? -1.893 20.907 5.377 1.00 81.69 92 SER A N 1
ATOM 672 C CA . SER A 1 92 ? -2.940 19.966 5.798 1.00 81.69 92 SER A CA 1
ATOM 673 C C . SER A 1 92 ? -4.319 20.194 5.165 1.00 81.69 92 SER A C 1
ATOM 675 O O . SER A 1 92 ? -5.183 19.331 5.323 1.00 81.69 92 SER A O 1
ATOM 677 N N . ASP A 1 93 ? -4.523 21.313 4.464 1.00 80.38 93 ASP A N 1
ATOM 678 C CA . ASP A 1 93 ? -5.821 21.730 3.919 1.00 80.38 93 ASP A CA 1
ATOM 679 C C . ASP A 1 93 ? -5.963 21.395 2.428 1.00 80.38 93 ASP A C 1
ATOM 681 O O . ASP A 1 93 ? -7.013 20.930 1.988 1.00 80.38 93 ASP A O 1
ATOM 685 N N . SER A 1 94 ? -4.902 21.604 1.642 1.00 81.56 94 SER A N 1
ATOM 686 C CA . SER A 1 94 ? -4.906 21.395 0.184 1.00 81.56 94 SER A CA 1
ATOM 687 C C . SER A 1 94 ? -3.651 20.706 -0.363 1.00 81.56 94 SER A C 1
ATOM 689 O O . SER A 1 94 ? -3.492 20.581 -1.579 1.00 81.56 94 SER A O 1
ATOM 691 N N . GLY A 1 95 ? -2.754 20.238 0.511 1.00 83.88 95 GLY A N 1
ATOM 692 C CA . GLY A 1 95 ? -1.553 19.513 0.109 1.00 83.88 95 GLY A CA 1
ATOM 693 C C . GLY A 1 95 ? -1.834 18.091 -0.386 1.00 83.88 95 GLY A C 1
ATOM 694 O O . GLY A 1 95 ? -2.809 17.437 -0.015 1.00 83.88 95 GLY A O 1
ATOM 695 N N . ASN A 1 96 ? -0.920 17.570 -1.198 1.00 87.06 96 ASN A N 1
ATOM 696 C CA . ASN A 1 96 ? -0.931 16.182 -1.640 1.00 87.06 96 ASN A CA 1
ATOM 697 C C . ASN A 1 96 ? -0.518 15.258 -0.496 1.00 87.06 96 ASN A C 1
ATOM 699 O O . ASN A 1 96 ? 0.439 15.538 0.227 1.00 87.06 96 ASN A O 1
ATOM 703 N N . LYS A 1 97 ? -1.207 14.124 -0.346 1.00 87.25 97 LYS A N 1
ATOM 704 C CA . LYS A 1 97 ? -0.846 13.131 0.671 1.00 87.25 97 LYS A CA 1
ATOM 705 C C . LYS A 1 97 ? 0.500 12.498 0.323 1.00 87.25 97 LYS A C 1
ATOM 707 O O . LYS A 1 97 ? 0.709 12.081 -0.815 1.00 87.25 97 LYS A O 1
ATOM 712 N N . LEU A 1 98 ? 1.390 12.403 1.307 1.00 85.12 98 LEU A N 1
ATOM 713 C CA . LEU A 1 98 ? 2.654 11.698 1.141 1.00 85.12 98 LEU A CA 1
ATOM 714 C C . LEU A 1 98 ? 2.435 10.190 1.308 1.00 85.12 98 LEU A C 1
ATOM 716 O O . LEU A 1 98 ? 1.885 9.740 2.315 1.00 85.12 98 LEU A O 1
ATOM 720 N N . TRP A 1 99 ? 2.890 9.416 0.327 1.00 86.81 99 TRP A N 1
ATOM 721 C CA . TRP A 1 99 ? 2.777 7.960 0.316 1.00 86.81 99 TRP A CA 1
ATOM 722 C C . TRP A 1 99 ? 4.162 7.324 0.363 1.00 86.81 99 TRP A C 1
ATOM 724 O O . TRP A 1 99 ? 5.051 7.711 -0.393 1.00 86.81 99 TRP A O 1
ATOM 734 N N . LEU A 1 100 ? 4.331 6.313 1.212 1.00 86.25 100 LEU A N 1
ATOM 735 C CA . LEU A 1 100 ? 5.426 5.361 1.093 1.00 86.25 100 LEU A CA 1
ATOM 736 C C . LEU A 1 100 ? 4.964 4.236 0.167 1.00 86.25 100 LEU A C 1
ATOM 738 O O . LEU A 1 100 ? 4.031 3.508 0.500 1.00 86.25 100 LEU A O 1
ATOM 742 N N . VAL A 1 101 ? 5.582 4.126 -1.006 1.00 87.75 101 VAL A N 1
ATOM 743 C CA . VAL A 1 101 ? 5.171 3.173 -2.043 1.00 87.75 101 VAL A CA 1
ATOM 744 C C . VAL A 1 101 ? 6.222 2.079 -2.172 1.00 87.75 101 VAL A C 1
ATOM 746 O O . VAL A 1 101 ? 7.358 2.353 -2.555 1.00 87.75 101 VAL A O 1
ATOM 749 N N . PHE A 1 102 ? 5.835 0.837 -1.889 1.00 85.88 102 PHE A N 1
ATOM 750 C CA . PHE A 1 102 ? 6.663 -0.340 -2.149 1.00 85.88 102 PHE A CA 1
ATOM 751 C C . PHE A 1 102 ? 6.226 -0.971 -3.465 1.00 85.88 102 PHE A C 1
ATOM 753 O O . PHE A 1 102 ? 5.042 -1.246 -3.644 1.00 85.88 102 PHE A O 1
ATOM 760 N N . LYS A 1 103 ? 7.172 -1.203 -4.377 1.00 87.94 103 LYS A N 1
ATOM 761 C CA . LYS A 1 103 ? 6.932 -1.843 -5.678 1.00 87.94 103 LYS A CA 1
ATOM 762 C C . LYS A 1 103 ? 7.525 -3.246 -5.693 1.00 87.94 103 LYS A C 1
ATOM 764 O O . LYS A 1 103 ? 8.531 -3.478 -5.029 1.00 87.94 103 LYS A O 1
ATOM 769 N N . GLY A 1 104 ? 6.923 -4.156 -6.457 1.00 81.56 104 GLY A N 1
ATOM 770 C CA . GLY A 1 104 ? 7.439 -5.524 -6.587 1.00 81.56 104 GLY A CA 1
ATOM 771 C C . GLY A 1 104 ? 7.375 -6.331 -5.286 1.00 81.56 104 GLY A C 1
ATOM 772 O O . GLY A 1 104 ? 8.180 -7.229 -5.063 1.00 81.56 104 GLY A O 1
ATOM 773 N N . VAL A 1 105 ? 6.450 -5.976 -4.394 1.00 84.38 105 VAL A N 1
ATOM 774 C CA . VAL A 1 105 ? 6.199 -6.718 -3.155 1.00 84.38 105 VAL A CA 1
ATOM 775 C C . VAL A 1 105 ? 5.378 -7.967 -3.449 1.00 84.38 105 VAL A C 1
ATOM 777 O O . VAL A 1 105 ? 4.385 -7.898 -4.176 1.00 84.38 105 VAL A O 1
ATOM 780 N N . GLN A 1 106 ? 5.783 -9.075 -2.832 1.00 85.88 106 GLN A N 1
ATOM 781 C CA . GLN A 1 106 ? 5.102 -10.367 -2.870 1.00 85.88 106 GLN A CA 1
ATOM 782 C C . GLN A 1 106 ? 4.885 -10.902 -1.454 1.00 85.88 106 GLN A C 1
ATOM 784 O O . GLN A 1 106 ? 5.689 -10.630 -0.557 1.00 85.88 106 GLN A O 1
ATOM 789 N N . GLY A 1 107 ? 3.833 -11.698 -1.276 1.00 83.94 107 GLY A N 1
ATOM 790 C CA . GLY A 1 107 ? 3.611 -12.485 -0.065 1.00 83.94 107 GLY A CA 1
ATOM 791 C C . GLY A 1 107 ? 2.249 -12.260 0.582 1.00 83.94 107 GLY A C 1
ATOM 792 O O . GLY A 1 107 ? 1.365 -11.603 0.032 1.00 83.94 107 GLY A O 1
ATOM 793 N N . THR A 1 108 ? 2.089 -12.821 1.780 1.00 84.88 108 THR A N 1
ATOM 794 C CA . THR A 1 108 ? 0.841 -12.751 2.547 1.00 84.88 108 THR A CA 1
ATOM 795 C C . THR A 1 108 ? 1.059 -11.984 3.842 1.00 84.88 108 THR A C 1
ATOM 797 O O . THR A 1 108 ? 1.861 -12.394 4.680 1.00 84.88 108 THR A O 1
ATOM 800 N N . LEU A 1 109 ? 0.304 -10.906 4.039 1.00 79.94 109 LEU A N 1
ATOM 801 C CA . LEU A 1 109 ? 0.203 -10.217 5.319 1.00 79.94 109 LEU A CA 1
ATOM 802 C C . LEU A 1 109 ? -1.116 -10.620 5.976 1.00 79.94 109 LEU A C 1
ATOM 804 O O . LEU A 1 109 ? -2.190 -10.279 5.484 1.00 79.94 109 LEU A O 1
ATOM 808 N N . ASN A 1 110 ? -1.031 -11.364 7.076 1.00 82.69 110 ASN A N 1
ATOM 809 C CA . ASN A 1 110 ? -2.194 -11.772 7.854 1.00 82.69 110 ASN A CA 1
ATOM 810 C 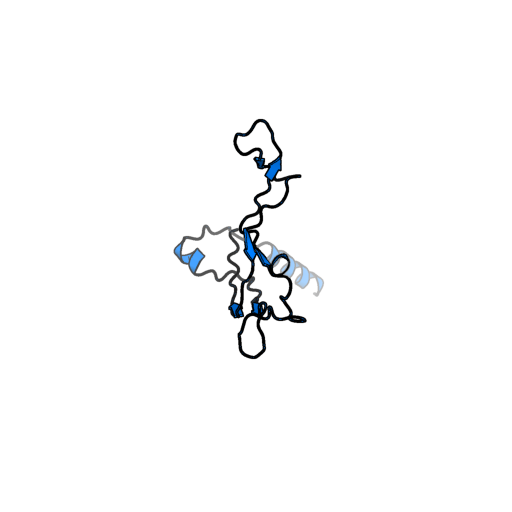C . ASN A 1 110 ? -2.186 -11.050 9.201 1.00 82.69 110 ASN A C 1
ATOM 812 O O . ASN A 1 110 ? -1.359 -11.345 10.063 1.00 82.69 110 ASN A O 1
ATOM 816 N N . ILE A 1 111 ? -3.103 -10.103 9.369 1.00 78.19 111 ILE A N 1
ATOM 817 C CA . ILE A 1 111 ? -3.299 -9.374 10.615 1.00 78.19 111 ILE A CA 1
ATOM 818 C C . ILE A 1 111 ? -4.603 -9.864 11.223 1.00 78.19 111 ILE A C 1
ATOM 820 O O . ILE A 1 111 ? -5.697 -9.484 10.807 1.00 78.19 111 ILE A O 1
ATOM 824 N N . GLN A 1 112 ? -4.449 -10.761 12.191 1.00 69.88 112 GLN A N 1
ATOM 825 C CA . GLN A 1 112 ? -5.544 -11.532 12.771 1.00 69.88 112 GLN A CA 1
ATOM 826 C C . GLN A 1 112 ? -6.302 -10.783 13.862 1.00 69.88 112 GLN A C 1
ATOM 828 O O . GLN A 1 112 ? -7.403 -11.191 14.207 1.00 69.88 112 GLN A O 1
ATOM 833 N N . LYS A 1 113 ? -5.707 -9.726 14.419 1.00 64.88 113 LYS A N 1
ATOM 834 C CA . LYS A 1 113 ? -6.324 -8.946 15.482 1.00 64.88 113 LYS A CA 1
ATOM 835 C C . LYS A 1 113 ? -5.805 -7.522 15.467 1.00 64.88 113 LYS A C 1
ATOM 837 O O . LYS A 1 113 ? -4.603 -7.294 15.609 1.00 64.88 113 LYS A O 1
ATOM 842 N N . TRP A 1 114 ? -6.724 -6.578 15.347 1.00 60.06 114 TRP A N 1
ATOM 843 C CA . TRP A 1 114 ? -6.460 -5.168 15.599 1.00 60.06 114 TRP A CA 1
ATOM 844 C C . TRP A 1 114 ? -7.157 -4.775 16.899 1.00 60.06 114 TRP A C 1
ATOM 846 O O . TRP A 1 114 ? -8.349 -5.018 17.064 1.00 60.06 114 TRP A O 1
ATOM 856 N N . VAL A 1 115 ? -6.428 -4.160 17.830 1.00 55.59 115 VAL A N 1
ATOM 857 C CA . VAL A 1 115 ? -7.029 -3.558 19.026 1.00 55.59 115 VAL A CA 1
ATOM 858 C C . VAL A 1 115 ? -7.009 -2.050 18.838 1.00 55.59 115 VAL A C 1
ATOM 860 O O . VAL A 1 115 ? -5.946 -1.449 18.694 1.00 55.59 115 VAL A O 1
ATOM 863 N N . TRP A 1 116 ? -8.192 -1.442 18.801 1.00 47.84 116 TRP A N 1
ATOM 864 C CA . TRP A 1 116 ? -8.323 0.010 18.798 1.00 47.84 116 TRP A CA 1
ATOM 865 C C . TRP A 1 116 ? -7.904 0.553 20.164 1.00 47.84 116 TRP A C 1
ATOM 867 O O . TRP A 1 116 ? -8.532 0.245 21.173 1.00 47.84 116 TRP A O 1
ATOM 877 N N . MET A 1 117 ? -6.860 1.381 20.194 1.00 47.31 117 MET A N 1
ATOM 878 C CA . MET A 1 117 ? -6.540 2.200 21.360 1.00 47.31 117 MET A CA 1
ATOM 879 C C . MET A 1 117 ? -7.095 3.600 21.106 1.00 47.31 117 MET A C 1
ATOM 881 O O . MET A 1 117 ? -6.477 4.413 20.420 1.00 47.31 117 MET A O 1
ATOM 885 N N . ALA A 1 118 ? -8.308 3.853 21.598 1.00 45.12 118 ALA A N 1
ATOM 886 C CA . ALA A 1 118 ? -8.868 5.195 21.622 1.00 45.12 118 ALA A CA 1
ATOM 887 C C . ALA A 1 118 ? -8.151 5.989 22.724 1.00 45.12 118 ALA A C 1
ATOM 889 O O . ALA A 1 118 ? -8.428 5.803 23.905 1.00 45.12 118 ALA A O 1
ATOM 890 N N . LEU A 1 119 ? -7.201 6.840 22.335 1.00 40.41 119 LEU A N 1
ATOM 891 C CA . LEU A 1 119 ? -6.739 7.938 23.184 1.00 40.41 119 LEU A CA 1
ATOM 892 C C . LEU A 1 119 ? -7.872 8.971 23.219 1.00 40.41 119 LEU A C 1
ATOM 894 O O . LEU A 1 119 ? -8.102 9.655 22.220 1.00 40.41 119 LEU A O 1
ATOM 898 N N . ILE A 1 120 ? -8.616 8.994 24.327 1.00 42.47 120 ILE A N 1
ATOM 899 C CA . ILE A 1 120 ? -9.573 10.055 24.673 1.00 42.47 120 ILE A CA 1
ATOM 900 C C . ILE A 1 120 ? -8.841 11.067 25.548 1.00 42.47 120 ILE A C 1
ATOM 902 O O . ILE A 1 120 ? -8.135 10.610 26.476 1.00 42.47 120 ILE A O 1
#

Foldseek 3Di:
DVVVVVVVVVVVVVPDDPPPDDDDPVVVVVPQPPPFPWDKDKDFFQADPVQHRQCDVVGPPVPQVPRKDKDQPDLWFWDQDPVDPVSIDTDNPDGHGDIDIDTSDGDMDTDRGDRDDDPD

Sequence (120 aa):
MKKISTLILALCATVTHAELQTLDNEALQAINGQAGADLSLMLNLNQTANGVFDNGSGGVCENVEFCHIGLAINKRFVQADATKPSGWAENSDSGNKLWLVFKGVQGTLNIQKWVWMALI

Radius of gyration: 27.09 Å; chains: 1; bounding box: 68×50×62 Å

Secondary structure (DSSP, 8-state):
-HHHHHHHHHHGGGG---------HHHHHH---S------EEEEESB-TTS-B--STTSTTSSTTT-EEEE--SS-EEEE-TTSTTSEEE-TTTPEEP-EEEES--EEEEE---------

pLDDT: mean 74.6, std 14.66, range [40.41, 92.5]

Organism: Acinetobacter pittii (NCBI:txid48296)

InterPro domains:
  IPR046158 Domain of unknown function DUF6160 [PF19657] (2-46)